Protein AF-A0A6M1YGS5-F1 (afdb_monomer_lite)

pLDDT: mean 77.18, std 22.84, range [28.14, 97.0]

Foldseek 3Di:
DLDDPDKAFDFDDDPNDTDWDQDPDPVRDTGGQMDGDRVPDDRQVRSQVSCCVRPVDGDDDDDDDDDDDQDPVRCDVDNPDDPPPPDDPDD

Radius of gyration: 14.11 Å; chains: 1; bounding box: 37×37×34 Å

Sequence (91 aa):
MKSTNLAVVAILVHQDKCLFLKRHNPPLNWCPPAGRLLEGEDPALGLLREIFEETGLKADVILPVSDCRANAASVPRSFDHYHKFKGRSIG

Structure (mmCIF, N/CA/C/O backbone):
data_AF-A0A6M1YGS5-F1
#
_entry.id   AF-A0A6M1YGS5-F1
#
loop_
_atom_site.group_PDB
_atom_site.id
_atom_site.type_symbol
_atom_site.label_atom_id
_atom_site.label_alt_id
_atom_site.label_comp_id
_atom_site.label_asym_id
_atom_site.label_entity_id
_atom_site.label_seq_id
_atom_site.pdbx_PDB_ins_code
_atom_site.Cartn_x
_atom_site.Cartn_y
_atom_site.Cartn_z
_atom_site.occupancy
_atom_site.B_iso_or_equiv
_atom_site.auth_seq_id
_atom_site.auth_comp_id
_atom_site.auth_asym_id
_atom_site.auth_atom_id
_atom_site.pdbx_PDB_model_num
ATOM 1 N N . MET A 1 1 ? 16.241 5.160 -7.622 1.00 55.66 1 MET A N 1
ATOM 2 C CA . MET A 1 1 ? 15.245 5.246 -8.718 1.00 55.66 1 MET A CA 1
ATOM 3 C C . MET A 1 1 ? 14.343 4.018 -8.584 1.00 55.66 1 MET A C 1
ATOM 5 O O . MET A 1 1 ? 14.902 2.945 -8.428 1.00 55.66 1 MET A O 1
ATOM 9 N N . LYS A 1 2 ? 13.003 4.138 -8.527 1.00 55.00 2 LYS A N 1
ATOM 10 C CA . LYS A 1 2 ? 12.086 2.974 -8.404 1.00 55.00 2 LYS A CA 1
ATOM 11 C C . LYS A 1 2 ? 12.159 2.152 -9.714 1.00 55.00 2 LYS A C 1
ATOM 13 O O . LYS A 1 2 ? 11.513 2.532 -10.687 1.00 55.00 2 LYS A O 1
ATOM 18 N N . SER A 1 3 ? 13.007 1.118 -9.781 1.00 53.00 3 SER A N 1
ATOM 19 C CA . SER A 1 3 ? 13.344 0.350 -11.004 1.00 53.00 3 SER A CA 1
ATOM 20 C C . SER A 1 3 ? 12.744 -1.063 -11.051 1.00 53.00 3 SER A C 1
ATOM 22 O O . SER A 1 3 ? 12.818 -1.727 -12.083 1.00 53.00 3 SER A O 1
ATOM 24 N N . THR A 1 4 ? 12.113 -1.526 -9.973 1.00 60.44 4 THR A N 1
ATOM 25 C CA . THR A 1 4 ? 11.631 -2.906 -9.855 1.00 60.44 4 THR A CA 1
ATOM 26 C C . THR A 1 4 ? 10.218 -3.077 -10.435 1.00 60.44 4 THR A C 1
ATOM 28 O O . THR A 1 4 ? 9.337 -2.246 -10.213 1.00 60.44 4 THR A O 1
ATOM 31 N N . ASN A 1 5 ? 9.954 -4.206 -11.106 1.00 79.75 5 ASN A N 1
ATOM 32 C CA . ASN A 1 5 ? 8.602 -4.650 -11.504 1.00 79.75 5 ASN A CA 1
ATOM 33 C C . ASN A 1 5 ? 7.781 -5.208 -10.317 1.00 79.75 5 ASN A C 1
ATOM 35 O O . ASN A 1 5 ? 6.843 -5.979 -10.513 1.00 79.75 5 ASN A O 1
ATOM 39 N N . LEU A 1 6 ? 8.148 -4.849 -9.083 1.00 86.06 6 LEU A N 1
ATOM 40 C CA . LEU A 1 6 ? 7.483 -5.272 -7.856 1.00 86.06 6 LEU A CA 1
ATOM 41 C C . LEU A 1 6 ? 6.781 -4.078 -7.220 1.00 86.06 6 LEU A C 1
ATOM 43 O O . LEU A 1 6 ? 7.334 -2.980 -7.116 1.00 86.06 6 LEU A O 1
ATOM 47 N N . ALA A 1 7 ? 5.552 -4.315 -6.788 1.00 90.00 7 ALA A N 1
ATOM 48 C CA . ALA A 1 7 ? 4.743 -3.354 -6.071 1.00 90.00 7 ALA A CA 1
ATOM 49 C C . ALA A 1 7 ? 4.115 -4.028 -4.859 1.00 90.00 7 ALA A C 1
ATOM 51 O O . ALA A 1 7 ? 3.892 -5.239 -4.846 1.00 90.00 7 ALA A O 1
ATOM 52 N N . VAL A 1 8 ? 3.825 -3.212 -3.862 1.00 92.25 8 VAL A N 1
ATOM 53 C CA . VAL A 1 8 ? 3.153 -3.607 -2.634 1.00 92.25 8 VAL A CA 1
ATOM 54 C C . VAL A 1 8 ? 1.821 -2.878 -2.546 1.00 92.25 8 VAL A C 1
ATOM 56 O O . VAL A 1 8 ? 1.692 -1.740 -2.997 1.00 92.25 8 VAL A O 1
ATOM 59 N N . VAL A 1 9 ? 0.819 -3.565 -2.005 1.00 93.69 9 VAL A N 1
ATOM 60 C CA . VAL A 1 9 ? -0.551 -3.070 -1.864 1.00 93.69 9 VAL A CA 1
ATOM 61 C C . VAL A 1 9 ? -0.997 -3.322 -0.432 1.00 93.69 9 VAL A C 1
ATOM 63 O O . VAL A 1 9 ? -0.870 -4.441 0.065 1.00 93.69 9 VAL A O 1
ATOM 66 N N . ALA A 1 10 ? -1.514 -2.292 0.230 1.00 94.56 10 ALA A N 1
ATOM 67 C CA . ALA A 1 10 ? -1.861 -2.336 1.641 1.00 94.56 10 ALA A CA 1
ATOM 68 C C . ALA A 1 10 ? -3.365 -2.528 1.854 1.00 94.56 10 ALA A C 1
ATOM 70 O O . ALA A 1 10 ? -4.173 -1.726 1.395 1.00 94.56 10 ALA A O 1
ATOM 71 N N . ILE A 1 11 ? -3.756 -3.535 2.633 1.00 95.19 11 ILE A N 1
ATOM 72 C CA . ILE A 1 11 ? -5.107 -3.606 3.200 1.00 95.19 11 ILE A CA 1
ATOM 73 C C . ILE A 1 11 ? -5.016 -3.141 4.652 1.00 95.19 11 ILE A C 1
ATOM 75 O O . ILE A 1 11 ? -4.673 -3.921 5.536 1.00 95.19 11 ILE A O 1
ATOM 79 N N . LEU A 1 12 ? -5.283 -1.856 4.894 1.00 94.56 12 LEU A N 1
ATOM 80 C CA . LEU A 1 12 ? -5.312 -1.309 6.252 1.00 94.56 12 LEU A CA 1
ATOM 81 C C . LEU A 1 12 ? -6.697 -1.506 6.836 1.00 94.56 12 LEU A C 1
ATOM 83 O O . LEU A 1 12 ? -7.665 -0.993 6.275 1.00 94.56 12 LEU A O 1
ATOM 87 N N . VAL A 1 13 ? -6.763 -2.190 7.975 1.00 95.06 13 VAL A N 1
ATOM 88 C CA . VAL A 1 13 ? -8.000 -2.430 8.716 1.00 95.06 13 VAL A CA 1
ATOM 89 C C . VAL A 1 13 ? -7.940 -1.702 10.053 1.00 95.06 13 VAL A C 1
ATOM 91 O O . VAL A 1 13 ? -6.979 -1.848 10.804 1.00 95.06 13 VAL A O 1
ATOM 94 N N . HIS A 1 14 ? -8.978 -0.932 10.366 1.00 94.19 14 HIS A N 1
ATOM 95 C CA . HIS A 1 14 ? -9.167 -0.313 11.674 1.00 94.19 14 HIS A CA 1
ATOM 96 C C . HIS A 1 14 ? -10.657 -0.294 12.018 1.00 94.19 14 HIS A C 1
ATOM 98 O O . HIS A 1 14 ? -11.449 0.230 11.239 1.00 94.19 14 HIS A O 1
ATOM 104 N N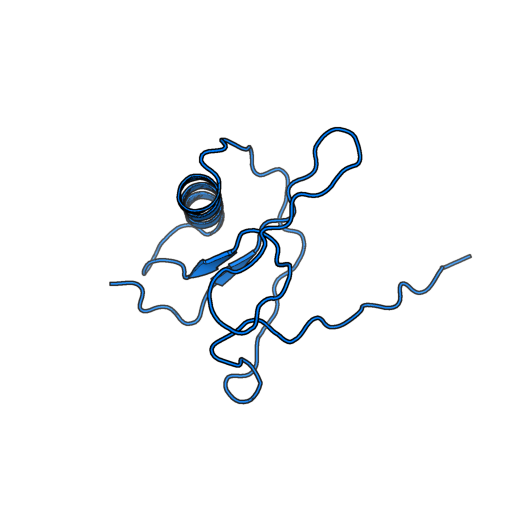 . GLN A 1 15 ? -11.037 -0.855 13.173 1.00 95.38 15 GLN A N 1
ATOM 105 C CA . GLN A 1 15 ? -12.436 -0.915 13.634 1.00 95.38 15 GLN A CA 1
ATOM 106 C C . GLN A 1 15 ? -13.401 -1.431 12.544 1.00 95.38 15 GLN A C 1
ATOM 108 O O . GLN A 1 15 ? -14.355 -0.747 12.174 1.00 95.38 15 GLN A O 1
ATOM 113 N N . ASP A 1 16 ? -13.094 -2.603 11.976 1.00 93.88 16 ASP A N 1
ATOM 114 C CA . ASP A 1 16 ? -13.875 -3.269 10.917 1.00 93.88 16 ASP A CA 1
ATOM 115 C C . ASP A 1 16 ? -14.048 -2.469 9.613 1.00 93.88 16 ASP A C 1
ATOM 117 O O . ASP A 1 16 ? -14.906 -2.773 8.781 1.00 93.88 16 ASP A O 1
ATOM 121 N N . LYS A 1 17 ? -13.218 -1.445 9.398 1.00 93.56 17 LYS A N 1
ATOM 122 C CA . LYS A 1 17 ? -13.206 -0.632 8.178 1.00 93.56 17 LYS A CA 1
ATOM 123 C C . LYS A 1 17 ? -11.871 -0.752 7.467 1.00 93.56 17 LYS A C 1
ATOM 125 O O . LYS A 1 17 ? -10.829 -0.822 8.116 1.00 93.56 17 LYS A O 1
ATOM 130 N N . CYS A 1 18 ? -11.913 -0.699 6.136 1.00 94.44 18 CYS A N 1
ATOM 131 C CA . CYS A 1 18 ? -10.721 -0.671 5.296 1.00 94.44 18 CYS A CA 1
ATOM 132 C C . CYS A 1 18 ? -10.481 0.720 4.710 1.00 94.44 18 CYS A C 1
ATOM 134 O O . CYS A 1 18 ? -11.423 1.376 4.256 1.00 94.44 18 CYS A O 1
ATOM 136 N N . LEU A 1 19 ? -9.220 1.149 4.667 1.00 94.00 19 LEU A N 1
ATOM 137 C CA . LEU A 1 19 ? -8.843 2.416 4.044 1.00 94.00 19 LEU A CA 1
ATOM 138 C C . LEU A 1 19 ? -8.683 2.265 2.527 1.00 94.00 19 LEU A C 1
ATOM 140 O O . LEU A 1 19 ? -7.938 1.412 2.051 1.00 9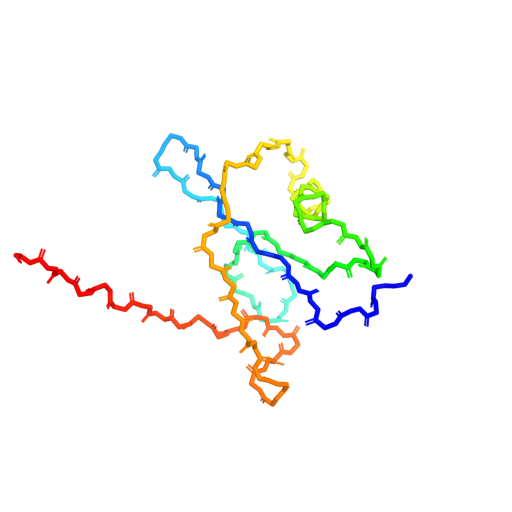4.00 19 LEU A O 1
ATOM 144 N N . PHE A 1 20 ? -9.343 3.148 1.781 1.00 94.88 20 PHE A N 1
ATOM 145 C CA . PHE A 1 20 ? -9.135 3.345 0.349 1.00 94.88 20 PHE A CA 1
ATOM 146 C C . PHE A 1 20 ? -8.848 4.824 0.089 1.00 94.88 20 PHE A C 1
ATOM 148 O O . PHE A 1 20 ? -9.433 5.706 0.715 1.00 94.88 20 PHE A O 1
ATOM 155 N N . LEU A 1 21 ? -7.970 5.085 -0.868 1.00 90.62 21 LEU A N 1
ATOM 156 C CA . LEU A 1 21 ? -7.594 6.402 -1.349 1.00 90.62 21 LEU A CA 1
ATOM 157 C C . LEU A 1 21 ? -8.316 6.690 -2.659 1.00 90.62 21 LEU A C 1
ATOM 159 O O . LEU A 1 21 ? -8.402 5.835 -3.544 1.00 90.62 21 LEU A O 1
ATOM 163 N N . LYS A 1 22 ? -8.821 7.914 -2.799 1.00 89.19 22 LYS A N 1
ATOM 164 C CA . LYS A 1 22 ? -9.394 8.387 -4.056 1.00 89.19 22 LYS A CA 1
ATOM 165 C C . LYS A 1 22 ? -8.285 8.990 -4.903 1.00 89.19 22 LYS A C 1
ATOM 167 O O . LYS A 1 22 ? -7.678 9.986 -4.517 1.00 89.19 22 LYS A O 1
ATOM 172 N N . ARG A 1 23 ? -8.032 8.411 -6.073 1.00 80.75 23 ARG A N 1
ATOM 173 C CA . ARG A 1 23 ? -7.013 8.931 -6.987 1.00 80.75 23 ARG A CA 1
ATOM 174 C C . ARG A 1 23 ? -7.437 10.292 -7.536 1.00 80.75 23 ARG A C 1
ATOM 176 O O . ARG A 1 23 ? -8.562 10.456 -8.002 1.00 80.75 23 ARG A O 1
ATOM 183 N N . HIS A 1 24 ? -6.514 11.250 -7.513 1.00 82.38 24 HIS A N 1
ATOM 184 C CA . HIS A 1 24 ? -6.702 12.571 -8.125 1.00 82.38 24 HIS A CA 1
ATOM 185 C C . HIS A 1 24 ? -6.378 12.587 -9.624 1.00 82.38 24 HIS A C 1
ATOM 187 O O . HIS A 1 24 ? -6.878 13.441 -10.350 1.00 82.38 24 HIS A O 1
ATOM 193 N N . ASN A 1 25 ? -5.575 11.629 -10.095 1.00 73.19 25 ASN A N 1
ATOM 194 C CA . ASN A 1 25 ? -5.209 11.498 -11.501 1.00 73.19 25 ASN A CA 1
ATOM 195 C C . ASN A 1 25 ? -5.963 10.330 -12.140 1.00 73.19 25 ASN A C 1
ATOM 197 O O . ASN A 1 25 ? -6.071 9.279 -11.496 1.00 73.19 25 ASN A O 1
ATOM 201 N N . PRO A 1 26 ? -6.431 10.474 -13.396 1.00 69.75 26 PRO A N 1
ATOM 202 C CA . PRO A 1 26 ? -7.072 9.395 -14.120 1.00 69.75 26 PRO A CA 1
ATOM 203 C C . PRO A 1 26 ? -6.243 8.110 -14.070 1.00 69.75 26 PRO A C 1
ATOM 205 O O . PRO A 1 26 ? -5.016 8.147 -14.218 1.00 69.75 26 PRO A O 1
ATOM 208 N N . PRO A 1 27 ? -6.902 6.972 -13.852 1.00 70.94 27 PRO A N 1
ATOM 209 C CA . PRO A 1 27 ? -8.333 6.799 -13.610 1.00 70.94 27 PRO A CA 1
ATOM 210 C C . PRO A 1 27 ? -8.700 7.191 -12.171 1.00 70.94 27 PRO A C 1
ATOM 212 O O . PRO A 1 27 ? -7.993 6.863 -11.215 1.00 70.94 27 PRO A O 1
ATOM 215 N N . LEU A 1 28 ? -9.820 7.902 -12.025 1.00 76.56 28 LEU A N 1
ATOM 216 C CA . LEU A 1 28 ? -10.313 8.458 -10.757 1.00 76.56 28 LEU A CA 1
ATOM 217 C C . LEU A 1 28 ? -11.021 7.390 -9.905 1.00 76.56 28 LEU A C 1
ATOM 219 O O . LEU A 1 28 ? -12.179 7.544 -9.516 1.00 76.56 28 LEU A O 1
ATOM 223 N N . ASN A 1 29 ? -10.319 6.290 -9.648 1.00 84.69 29 ASN A N 1
ATOM 224 C CA . ASN A 1 29 ? -10.820 5.136 -8.914 1.00 84.69 29 ASN A CA 1
ATOM 225 C C . ASN A 1 29 ? -10.432 5.203 -7.430 1.00 84.69 29 ASN A C 1
ATOM 227 O O . ASN A 1 29 ? -9.503 5.915 -7.036 1.00 84.69 29 ASN A O 1
ATOM 231 N N . TRP A 1 30 ? -11.163 4.451 -6.606 1.00 89.38 30 TRP A N 1
ATOM 232 C CA . TRP A 1 30 ? -10.772 4.170 -5.228 1.00 89.38 30 TRP A CA 1
ATOM 233 C C . TRP A 1 30 ? -9.821 2.980 -5.212 1.00 89.38 30 TRP A C 1
ATOM 235 O O . TRP A 1 30 ? -10.161 1.922 -5.740 1.00 89.38 30 TRP A O 1
ATOM 245 N N . CYS A 1 31 ? -8.656 3.149 -4.595 1.00 89.94 31 CYS A N 1
ATOM 246 C CA . CYS A 1 31 ? -7.637 2.110 -4.495 1.00 89.94 31 CYS A CA 1
ATOM 247 C C . CYS A 1 31 ? -7.076 2.031 -3.072 1.00 89.94 31 CYS A C 1
ATOM 249 O O . CYS A 1 31 ? -7.006 3.059 -2.406 1.00 89.94 31 CYS A O 1
ATOM 251 N N . PRO A 1 32 ? -6.662 0.854 -2.580 1.00 93.62 32 PRO A N 1
ATOM 252 C CA . PRO A 1 32 ? -5.839 0.782 -1.381 1.00 93.62 32 PRO A CA 1
ATOM 253 C C . PRO A 1 32 ? -4.530 1.563 -1.579 1.00 93.62 32 PRO A C 1
ATOM 255 O O . PRO A 1 32 ? -4.096 1.716 -2.728 1.00 93.62 32 PRO A O 1
ATOM 258 N N . PRO A 1 33 ? -3.876 1.999 -0.488 1.00 93.75 33 PRO A N 1
ATOM 259 C CA . PRO A 1 33 ? -2.525 2.535 -0.563 1.00 93.75 33 PRO A CA 1
ATOM 260 C C . PRO A 1 33 ? -1.574 1.521 -1.195 1.00 93.75 33 PRO A C 1
ATOM 262 O O . PRO A 1 33 ? -1.613 0.331 -0.859 1.00 93.75 33 PRO A O 1
ATOM 265 N N . ALA A 1 34 ? -0.756 1.964 -2.141 1.00 92.44 34 ALA A N 1
ATOM 266 C CA . ALA A 1 34 ? 0.077 1.064 -2.924 1.00 92.44 34 ALA A CA 1
ATOM 267 C C . ALA A 1 34 ? 1.211 1.796 -3.629 1.00 92.44 34 ALA A C 1
ATOM 269 O O . ALA A 1 34 ? 1.055 2.916 -4.101 1.00 92.44 34 ALA A O 1
ATOM 270 N N . GLY A 1 35 ? 2.321 1.097 -3.845 1.00 90.56 35 GLY A N 1
ATOM 271 C CA . GLY A 1 35 ? 3.415 1.663 -4.616 1.00 90.56 35 GLY A CA 1
ATOM 272 C C . GLY A 1 35 ? 4.498 0.667 -4.979 1.00 90.56 35 GLY A C 1
ATOM 273 O O . GLY A 1 35 ? 4.456 -0.510 -4.621 1.00 90.56 35 GLY A O 1
ATOM 274 N N . ARG A 1 36 ? 5.455 1.139 -5.780 1.00 91.62 36 ARG A N 1
ATOM 275 C CA . ARG A 1 36 ? 6.573 0.318 -6.254 1.00 91.62 36 ARG A CA 1
ATOM 276 C C . ARG A 1 36 ? 7.665 0.250 -5.202 1.00 91.62 36 ARG A C 1
ATOM 278 O O . ARG A 1 36 ? 8.008 1.271 -4.605 1.00 91.62 36 ARG A O 1
ATOM 285 N N . LEU A 1 37 ? 8.262 -0.928 -5.080 1.00 89.81 37 LEU A N 1
ATOM 286 C CA . LEU A 1 37 ? 9.452 -1.107 -4.263 1.00 89.81 37 LEU A CA 1
ATOM 287 C C . LEU A 1 37 ? 10.670 -0.462 -4.923 1.00 89.81 37 LEU A C 1
ATOM 289 O O . LEU A 1 37 ? 10.795 -0.400 -6.153 1.00 89.81 37 LEU A O 1
ATOM 293 N N . LEU A 1 38 ? 11.585 0.005 -4.082 1.00 90.94 38 LEU A N 1
ATOM 294 C CA . LEU A 1 38 ? 12.946 0.318 -4.484 1.00 90.94 38 LEU A CA 1
ATOM 295 C C . LEU A 1 38 ? 13.732 -0.982 -4.714 1.00 90.94 38 LEU A C 1
ATOM 297 O O . LEU A 1 38 ? 13.316 -2.081 -4.340 1.00 90.94 38 LEU A O 1
ATOM 301 N N . GLU A 1 39 ? 14.865 -0.868 -5.391 1.00 88.06 39 GLU A N 1
ATOM 302 C CA . GLU A 1 39 ? 15.726 -2.015 -5.666 1.00 88.06 39 GLU A CA 1
ATOM 303 C C . GLU A 1 39 ? 16.308 -2.571 -4.359 1.00 88.06 39 GLU A C 1
ATOM 305 O O . GLU A 1 39 ? 16.895 -1.826 -3.575 1.00 88.06 39 GLU A O 1
ATOM 310 N N . GLY A 1 40 ? 16.100 -3.868 -4.107 1.00 90.12 40 GLY A N 1
ATOM 311 C CA . GLY A 1 40 ? 16.534 -4.536 -2.874 1.00 90.12 40 GLY A CA 1
ATOM 312 C C . GLY A 1 40 ? 15.769 -4.133 -1.605 1.00 90.12 40 GLY A C 1
ATOM 313 O O . GLY A 1 40 ? 16.165 -4.541 -0.517 1.00 90.12 40 GLY A O 1
ATOM 314 N N . GLU A 1 41 ? 14.699 -3.341 -1.720 1.00 93.75 41 GLU A N 1
ATOM 315 C CA . GLU A 1 41 ? 13.891 -2.923 -0.571 1.00 93.75 41 GLU A CA 1
ATOM 316 C C . GLU A 1 41 ? 13.088 -4.098 -0.009 1.00 93.75 41 GLU A C 1
ATOM 318 O O . GLU A 1 41 ? 12.449 -4.848 -0.753 1.00 93.75 41 GLU A O 1
ATOM 323 N N . ASP A 1 42 ? 13.104 -4.236 1.318 1.00 93.25 42 ASP A N 1
ATOM 324 C CA . ASP A 1 42 ? 12.245 -5.191 2.007 1.00 93.25 42 ASP A CA 1
ATOM 325 C C . ASP A 1 42 ? 10.763 -4.847 1.745 1.00 93.25 42 ASP A C 1
ATOM 327 O O . ASP A 1 42 ? 10.362 -3.693 1.938 1.00 93.25 42 ASP A O 1
ATOM 331 N N . PRO A 1 43 ? 9.924 -5.812 1.322 1.00 92.94 43 PRO A N 1
ATOM 332 C CA . PRO A 1 43 ? 8.533 -5.535 0.985 1.00 92.94 43 PRO A CA 1
ATOM 333 C C . PRO A 1 43 ? 7.714 -4.931 2.129 1.00 92.94 43 PRO A C 1
ATOM 335 O O . PRO A 1 43 ? 6.853 -4.092 1.868 1.00 92.94 43 PRO A O 1
ATOM 338 N N . ALA A 1 44 ? 7.962 -5.328 3.382 1.00 94.38 44 ALA A N 1
ATOM 339 C CA . ALA A 1 44 ? 7.230 -4.791 4.524 1.00 94.38 44 ALA A CA 1
ATOM 340 C C . ALA A 1 44 ? 7.647 -3.342 4.801 1.00 94.38 44 ALA A C 1
ATOM 342 O O . ALA A 1 44 ? 6.786 -2.484 4.992 1.00 94.38 44 ALA A O 1
ATOM 343 N N . LEU A 1 45 ? 8.947 -3.040 4.740 1.00 95.75 45 LEU A N 1
ATOM 344 C CA . LEU A 1 45 ? 9.438 -1.665 4.878 1.00 95.75 45 LEU A CA 1
ATOM 345 C C . LEU A 1 45 ? 8.939 -0.758 3.748 1.00 95.75 45 LEU A C 1
ATOM 347 O O . LEU A 1 45 ? 8.475 0.351 4.015 1.00 95.75 45 LEU A O 1
ATOM 351 N N . GLY A 1 46 ? 8.965 -1.240 2.504 1.00 94.94 46 GLY A N 1
ATOM 352 C CA . GLY A 1 46 ? 8.426 -0.502 1.365 1.00 94.94 46 GLY A CA 1
ATOM 353 C C . GLY A 1 46 ? 6.920 -0.265 1.482 1.00 94.94 46 GLY A C 1
ATOM 354 O O . GLY A 1 46 ? 6.452 0.835 1.197 1.00 94.94 46 GLY A O 1
ATOM 355 N N . LEU A 1 47 ? 6.156 -1.248 1.974 1.00 95.31 47 LEU A N 1
ATOM 356 C CA . LEU A 1 47 ? 4.721 -1.100 2.234 1.00 95.31 47 LEU A CA 1
ATOM 357 C C . LEU A 1 47 ? 4.455 0.003 3.267 1.00 95.31 47 LEU A C 1
ATOM 359 O O . LEU A 1 47 ? 3.630 0.880 3.025 1.00 95.31 47 LEU A O 1
ATOM 363 N N . LEU A 1 48 ? 5.175 -0.009 4.392 1.00 96.69 48 LEU A N 1
ATOM 364 C CA . LEU A 1 48 ? 5.047 1.013 5.435 1.00 96.69 48 LEU A CA 1
ATOM 365 C C . LEU A 1 48 ? 5.435 2.408 4.929 1.00 96.69 48 LEU A C 1
ATOM 367 O O . LEU A 1 48 ? 4.764 3.387 5.260 1.00 96.69 48 LEU A O 1
ATOM 371 N N . ARG A 1 49 ? 6.479 2.498 4.095 1.00 97.00 49 ARG A N 1
ATOM 372 C CA . ARG A 1 49 ? 6.896 3.744 3.444 1.00 97.00 49 ARG A CA 1
ATOM 373 C C . ARG A 1 49 ? 5.791 4.307 2.547 1.00 97.00 49 ARG A C 1
ATOM 375 O O . ARG A 1 49 ? 5.441 5.471 2.705 1.00 97.00 49 ARG A O 1
ATOM 382 N N . GLU A 1 50 ? 5.222 3.504 1.645 1.00 95.50 50 GLU A N 1
ATOM 383 C CA . GLU A 1 50 ? 4.146 3.954 0.741 1.00 95.50 50 GLU A CA 1
ATOM 384 C C . GLU A 1 50 ? 2.887 4.371 1.519 1.00 95.50 50 GLU A C 1
ATOM 386 O O . GLU A 1 50 ? 2.30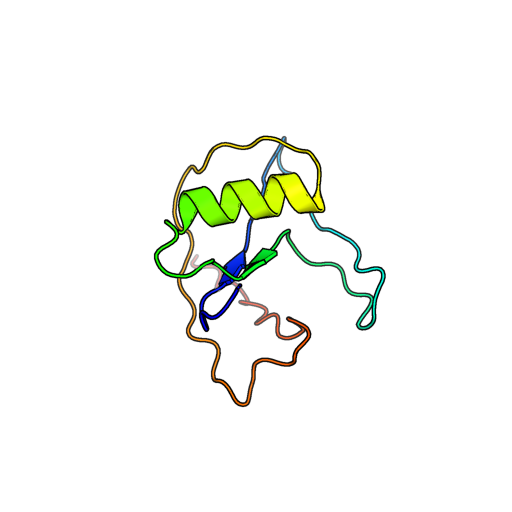1 5.410 1.224 1.00 95.50 50 GLU A O 1
ATOM 391 N N . ILE A 1 51 ? 2.503 3.630 2.570 1.00 95.81 51 ILE A N 1
ATOM 392 C CA . ILE A 1 51 ? 1.388 4.022 3.452 1.00 95.81 51 ILE A CA 1
ATOM 393 C C . ILE A 1 51 ? 1.634 5.417 4.029 1.00 95.81 51 ILE A C 1
ATOM 395 O O . ILE A 1 51 ? 0.741 6.267 3.993 1.00 95.81 51 ILE A O 1
ATOM 399 N N . PHE A 1 52 ? 2.833 5.664 4.557 1.00 96.88 52 PHE A N 1
ATOM 400 C CA . PHE A 1 52 ? 3.162 6.953 5.147 1.00 96.88 52 PHE A CA 1
ATOM 401 C C . PHE A 1 52 ? 3.206 8.075 4.098 1.00 96.88 52 PHE A C 1
ATOM 403 O O . PHE A 1 52 ? 2.646 9.141 4.341 1.00 96.88 52 PHE A O 1
ATOM 410 N N . GLU A 1 53 ? 3.804 7.836 2.926 1.00 94.88 53 GLU A N 1
ATOM 411 C CA . GLU A 1 53 ? 3.870 8.806 1.822 1.00 94.88 53 GLU A CA 1
ATOM 412 C C . GLU A 1 53 ? 2.473 9.210 1.313 1.00 94.88 53 GLU A C 1
ATOM 414 O O . GLU A 1 53 ? 2.224 10.393 1.086 1.00 94.88 53 GLU A O 1
ATOM 419 N N . GLU A 1 54 ? 1.553 8.253 1.151 1.00 93.56 54 GLU A N 1
ATOM 420 C CA . GLU A 1 54 ? 0.231 8.516 0.566 1.00 93.56 54 GLU A CA 1
ATOM 421 C C . GLU A 1 54 ? -0.820 8.979 1.585 1.00 93.56 54 GLU A C 1
ATOM 423 O O . GLU A 1 54 ? -1.784 9.652 1.213 1.00 93.56 54 GLU A O 1
ATOM 428 N N . THR A 1 55 ? -0.674 8.607 2.862 1.00 94.06 55 THR A N 1
ATOM 429 C CA . THR A 1 55 ? -1.728 8.807 3.878 1.00 94.06 55 THR A CA 1
ATOM 430 C C . THR A 1 55 ? -1.275 9.571 5.120 1.00 94.06 55 THR A C 1
ATOM 432 O O . THR A 1 55 ? -2.116 10.062 5.871 1.00 94.06 55 THR A O 1
ATOM 435 N N . GLY A 1 56 ? 0.035 9.658 5.373 1.00 96.56 56 GLY A N 1
ATOM 436 C CA . GLY A 1 56 ? 0.602 10.191 6.615 1.00 96.56 56 GLY A CA 1
ATOM 437 C C . GLY A 1 56 ? 0.410 9.293 7.845 1.00 96.56 56 GLY A C 1
ATOM 438 O O . GLY A 1 56 ? 0.811 9.670 8.947 1.00 96.56 56 GLY A O 1
ATOM 439 N N . LEU A 1 57 ? -0.200 8.113 7.691 1.00 96.19 57 LEU A N 1
ATOM 440 C CA . LEU A 1 57 ? -0.469 7.189 8.790 1.00 96.19 57 LEU A CA 1
ATOM 441 C C . LEU A 1 57 ? 0.735 6.289 9.075 1.00 96.19 57 LEU A C 1
ATOM 443 O O . LEU A 1 57 ? 1.511 5.944 8.186 1.00 96.19 57 LEU A O 1
ATOM 447 N N . LYS A 1 58 ? 0.851 5.864 10.334 1.00 96.12 58 LYS A N 1
ATOM 448 C CA . LYS A 1 58 ? 1.741 4.777 10.753 1.00 96.12 58 LYS A CA 1
ATOM 449 C C . LYS A 1 58 ? 0.911 3.515 10.954 1.00 96.12 58 LYS A C 1
ATOM 451 O O . LYS A 1 58 ? -0.217 3.598 11.436 1.00 96.12 58 LYS A O 1
ATOM 456 N N . ALA A 1 59 ? 1.470 2.373 10.583 1.00 95.62 59 ALA A N 1
ATOM 457 C CA . ALA A 1 59 ? 0.821 1.074 10.680 1.00 95.62 59 ALA A CA 1
ATOM 458 C C . ALA A 1 59 ? 1.851 0.000 11.041 1.00 95.62 59 ALA A C 1
ATOM 460 O O . ALA A 1 59 ? 3.051 0.218 10.885 1.00 95.62 59 ALA A O 1
ATOM 461 N N . ASP A 1 60 ? 1.356 -1.159 11.465 1.00 96.25 60 ASP A N 1
ATOM 462 C CA . ASP A 1 60 ? 2.154 -2.356 11.705 1.00 96.25 60 ASP A CA 1
ATOM 463 C C . ASP A 1 60 ? 1.778 -3.434 10.684 1.00 96.25 60 ASP A C 1
ATOM 465 O O . ASP A 1 60 ? 0.601 -3.624 10.356 1.00 96.25 60 ASP A O 1
ATOM 469 N N . VAL A 1 61 ? 2.777 -4.150 10.165 1.00 95.44 61 VAL A N 1
ATOM 470 C CA . VAL A 1 61 ? 2.546 -5.262 9.236 1.00 95.44 61 VAL A CA 1
ATOM 471 C C . VAL A 1 61 ? 2.229 -6.515 10.039 1.00 95.44 61 VAL A C 1
ATOM 473 O O . VAL A 1 61 ? 3.067 -7.003 10.790 1.00 95.44 61 VAL A O 1
ATOM 476 N N . ILE A 1 62 ? 1.020 -7.047 9.859 1.00 94.94 62 ILE A N 1
ATOM 477 C CA . ILE A 1 62 ? 0.578 -8.249 10.576 1.00 94.94 62 ILE A CA 1
ATOM 478 C C . ILE A 1 62 ? 0.966 -9.517 9.812 1.00 94.94 62 ILE A C 1
ATOM 480 O O . ILE A 1 62 ? 1.541 -10.435 10.390 1.00 94.94 62 ILE A O 1
ATOM 484 N N . LEU A 1 63 ? 0.638 -9.589 8.518 1.00 92.38 63 LEU A N 1
ATOM 485 C CA . LEU A 1 63 ? 0.896 -10.770 7.694 1.00 92.38 63 LEU A CA 1
ATOM 486 C C . LEU A 1 63 ? 0.866 -10.451 6.191 1.00 92.38 63 LEU A C 1
ATOM 488 O O . LEU A 1 63 ? 0.136 -9.548 5.771 1.00 92.38 63 LEU A O 1
ATOM 492 N N . PRO A 1 64 ? 1.605 -11.209 5.362 1.00 91.88 64 PRO A N 1
ATOM 493 C CA . PRO A 1 64 ? 1.426 -11.192 3.916 1.00 91.88 64 PRO A CA 1
ATOM 494 C C . PRO A 1 64 ? 0.114 -11.893 3.536 1.00 91.88 64 PRO A C 1
ATOM 496 O O . PRO A 1 64 ? -0.140 -13.020 3.955 1.00 91.88 64 PRO A O 1
ATOM 499 N N . VAL A 1 65 ? -0.726 -11.228 2.738 1.00 90.00 65 VAL A N 1
ATOM 500 C CA . VAL A 1 65 ? -2.036 -11.772 2.326 1.00 90.00 65 VAL A CA 1
ATOM 501 C C . VAL A 1 65 ? -1.922 -12.632 1.065 1.00 90.00 65 VAL A C 1
ATOM 503 O O . VAL A 1 65 ? -2.500 -13.711 0.998 1.00 90.00 65 VAL A O 1
ATOM 506 N N . SER A 1 66 ? -1.211 -12.141 0.049 1.00 88.12 66 SER A N 1
ATOM 507 C CA . SER A 1 66 ? -1.023 -12.822 -1.235 1.00 88.12 66 SER A CA 1
ATOM 508 C C . SER A 1 66 ? 0.127 -12.176 -1.997 1.00 88.12 66 SER A C 1
ATOM 510 O O . SER A 1 66 ? 0.342 -10.968 -1.889 1.00 88.12 66 SER A O 1
ATOM 512 N N . ASP A 1 67 ? 0.802 -12.951 -2.835 1.00 87.44 67 ASP A N 1
ATOM 513 C CA . ASP A 1 67 ? 1.535 -12.432 -3.983 1.00 87.44 67 ASP A CA 1
ATOM 514 C C . ASP A 1 67 ? 0.659 -12.522 -5.240 1.00 87.44 67 ASP A C 1
ATOM 516 O O . ASP A 1 67 ? -0.271 -13.327 -5.322 1.00 87.44 67 ASP A O 1
ATOM 520 N N . CYS A 1 68 ? 0.903 -11.649 -6.215 1.00 78.31 68 CYS A N 1
ATOM 521 C CA . CYS A 1 68 ? 0.265 -11.752 -7.520 1.00 78.31 68 CYS A CA 1
ATOM 522 C C . CYS A 1 68 ? 1.260 -11.381 -8.616 1.00 78.31 68 CYS A C 1
ATOM 524 O O . CYS A 1 68 ? 1.920 -10.342 -8.577 1.00 78.31 68 CYS A O 1
ATOM 526 N N . ARG A 1 69 ? 1.370 -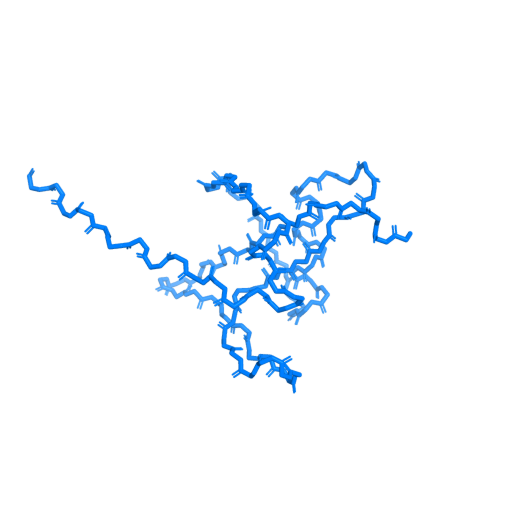12.243 -9.629 1.00 76.94 69 ARG A N 1
ATOM 527 C CA . ARG A 1 69 ? 2.127 -11.932 -10.841 1.00 76.94 69 ARG A CA 1
ATOM 528 C C . ARG A 1 69 ? 1.226 -11.170 -11.790 1.00 76.94 69 ARG A C 1
ATOM 530 O O . ARG A 1 69 ? 0.402 -11.754 -12.490 1.00 76.94 69 ARG A O 1
ATOM 537 N N . ALA A 1 70 ? 1.392 -9.859 -11.807 1.00 63.50 70 ALA A N 1
ATOM 538 C CA . ALA A 1 70 ? 0.733 -9.023 -12.786 1.00 63.50 70 ALA A CA 1
ATOM 539 C C . ALA A 1 70 ? 1.450 -9.215 -14.139 1.00 63.50 70 AL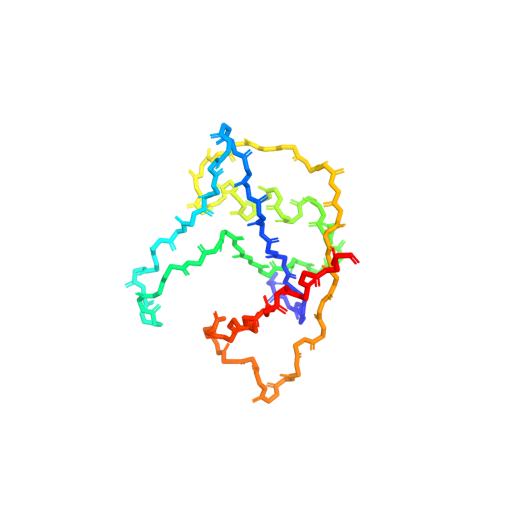A A C 1
ATOM 541 O O . ALA A 1 70 ? 2.650 -8.970 -14.260 1.00 63.50 70 ALA A O 1
ATOM 542 N N . ASN A 1 71 ? 0.747 -9.743 -15.144 1.00 55.56 71 ASN A N 1
ATOM 543 C CA . ASN A 1 71 ? 1.330 -9.981 -16.463 1.00 55.56 71 ASN A CA 1
ATOM 544 C C . ASN A 1 71 ? 1.638 -8.622 -17.114 1.00 55.56 71 ASN A C 1
ATOM 546 O O . ASN A 1 71 ? 0.775 -7.751 -17.106 1.00 55.56 71 ASN A O 1
ATOM 550 N N . ALA A 1 72 ? 2.831 -8.403 -17.680 1.00 49.84 72 ALA A N 1
ATOM 551 C CA . ALA A 1 72 ? 3.253 -7.069 -18.147 1.00 49.84 72 ALA A CA 1
ATOM 552 C C . ALA A 1 72 ? 2.304 -6.446 -19.197 1.00 49.84 72 ALA A C 1
ATOM 554 O O . ALA A 1 72 ? 2.177 -5.227 -19.271 1.00 49.84 72 ALA A O 1
ATOM 555 N N . ALA A 1 73 ? 1.591 -7.277 -19.965 1.00 48.25 73 ALA A N 1
ATOM 556 C CA . ALA A 1 73 ? 0.562 -6.847 -20.915 1.00 48.25 73 ALA A CA 1
ATOM 557 C C . ALA A 1 73 ? -0.795 -6.487 -20.265 1.00 48.25 73 ALA A C 1
ATOM 559 O O . ALA A 1 73 ? -1.630 -5.855 -20.903 1.00 48.25 73 ALA A O 1
ATOM 560 N N . SER A 1 74 ? -1.026 -6.885 -19.011 1.00 45.47 74 SER A N 1
ATOM 561 C CA . SER A 1 74 ? -2.275 -6.696 -18.262 1.00 45.47 74 SER A CA 1
ATOM 562 C C . SER A 1 74 ? -2.127 -5.775 -17.048 1.00 45.47 74 SER A C 1
ATOM 564 O O . SER A 1 74 ? -3.058 -5.692 -16.249 1.00 45.47 74 SER A O 1
ATOM 566 N N . VAL A 1 75 ? -0.980 -5.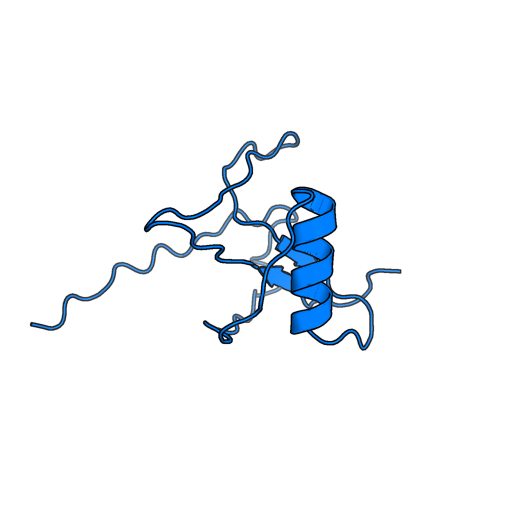107 -16.873 1.00 48.56 75 VAL A N 1
ATOM 567 C CA . VAL A 1 75 ? -0.813 -4.047 -15.866 1.00 48.56 75 VAL A CA 1
ATOM 568 C C . VAL A 1 75 ? -0.940 -2.704 -16.578 1.00 48.56 75 VAL A C 1
ATOM 570 O O . VAL A 1 75 ? 0.052 -2.194 -17.106 1.00 48.56 75 VAL A O 1
ATOM 573 N N . PRO A 1 76 ? -2.140 -2.103 -16.651 1.00 42.91 76 PRO A N 1
ATOM 574 C CA . PRO A 1 76 ? -2.218 -0.715 -17.056 1.00 42.91 76 PRO A CA 1
ATOM 575 C C . PRO A 1 76 ? -1.342 0.123 -16.109 1.00 42.91 76 PRO A C 1
ATOM 577 O O . PRO A 1 76 ? -1.148 -0.212 -14.939 1.00 42.91 76 PRO A O 1
ATOM 580 N N . ARG A 1 77 ? -0.787 1.243 -16.598 1.00 45.31 77 ARG A N 1
ATOM 581 C CA . ARG A 1 77 ? -0.040 2.197 -15.744 1.00 45.31 77 ARG A CA 1
ATOM 582 C C . ARG A 1 77 ? -0.889 2.746 -14.583 1.00 45.31 77 ARG A C 1
ATOM 584 O O . ARG A 1 77 ? -0.358 3.384 -13.677 1.00 45.31 77 ARG A O 1
ATOM 591 N N . SER A 1 78 ? -2.183 2.462 -14.613 1.00 44.34 78 SER A N 1
ATOM 592 C CA . SER A 1 78 ? -3.133 2.462 -13.518 1.00 44.34 78 SER A CA 1
ATOM 593 C C . SER A 1 78 ? -3.459 1.027 -13.089 1.00 44.34 78 SER A C 1
ATOM 595 O O . SER A 1 78 ? -3.829 0.197 -13.913 1.00 44.34 78 SER A O 1
ATOM 597 N N . PHE A 1 79 ? -3.357 0.724 -11.795 1.00 48.56 79 PHE A N 1
ATOM 598 C CA . PHE A 1 79 ? -3.851 -0.528 -11.205 1.00 48.56 79 PHE A CA 1
ATOM 599 C C . PHE A 1 79 ? -5.398 -0.596 -11.290 1.00 48.56 79 PHE A C 1
ATOM 601 O O . PHE A 1 79 ? -6.090 -0.484 -10.286 1.00 48.56 79 PHE A O 1
ATOM 608 N N . ASP A 1 80 ? -5.956 -0.737 -12.496 1.00 39.88 80 ASP A N 1
ATOM 609 C CA . ASP A 1 80 ? -7.409 -0.790 -12.748 1.00 39.88 80 ASP A CA 1
ATOM 610 C C . ASP A 1 80 ? -7.996 -2.198 -12.718 1.00 39.88 80 ASP A C 1
ATOM 612 O O . ASP A 1 80 ? -9.213 -2.369 -12.764 1.00 39.88 80 ASP A O 1
ATOM 616 N N . HIS A 1 81 ? -7.159 -3.230 -12.654 1.00 39.12 81 HIS A N 1
ATOM 617 C CA . HIS A 1 81 ? -7.636 -4.606 -12.686 1.00 39.12 81 HIS A CA 1
ATOM 618 C C . HIS A 1 81 ? -7.806 -5.165 -11.275 1.00 39.12 81 HIS A C 1
ATOM 620 O O . HIS A 1 81 ? -6.967 -5.894 -10.753 1.00 39.12 81 HIS A O 1
ATOM 626 N N . TYR A 1 82 ? -8.954 -4.853 -10.673 1.00 37.50 82 TYR A N 1
ATOM 627 C CA . TYR A 1 82 ? -9.500 -5.667 -9.595 1.00 37.50 82 TYR A CA 1
ATOM 628 C C . TYR A 1 82 ? -10.044 -6.971 -10.179 1.00 37.50 82 TYR A C 1
ATOM 630 O O . TYR A 1 82 ? -11.115 -6.995 -10.788 1.00 37.50 82 TYR A O 1
ATOM 638 N N . HIS A 1 83 ? -9.362 -8.090 -9.929 1.00 37.44 83 HIS A N 1
ATOM 639 C CA . HIS A 1 83 ? -10.053 -9.372 -9.936 1.00 37.44 83 HIS A CA 1
ATOM 640 C C . HIS A 1 83 ? -10.979 -9.395 -8.722 1.00 37.44 83 HIS A C 1
ATOM 642 O O . HIS A 1 83 ? -10.551 -9.578 -7.585 1.00 37.44 83 HIS A O 1
ATOM 648 N N . LYS A 1 84 ? -12.273 -9.182 -8.968 1.00 28.14 84 LYS A N 1
ATOM 649 C CA . LYS A 1 84 ? -13.333 -9.468 -8.005 1.00 28.14 84 LYS A CA 1
ATOM 650 C C . LYS A 1 84 ? -13.274 -10.972 -7.717 1.00 28.14 84 LYS A C 1
ATOM 652 O O . LYS A 1 84 ? -13.870 -11.758 -8.449 1.00 28.14 84 LYS A O 1
ATOM 657 N N . PHE A 1 85 ? -12.529 -11.390 -6.693 1.00 29.34 85 PHE A N 1
ATOM 658 C CA . PHE A 1 85 ? -12.657 -12.740 -6.157 1.00 29.34 85 PHE A CA 1
ATOM 659 C C . PHE A 1 85 ? -14.092 -12.840 -5.632 1.00 29.34 85 PHE A C 1
ATOM 661 O O . PHE A 1 85 ? -14.424 -12.320 -4.568 1.00 29.34 85 PHE A O 1
ATOM 668 N N . LYS A 1 86 ? -14.992 -13.447 -6.417 1.00 29.11 86 LYS A N 1
ATOM 669 C CA . LYS A 1 86 ? -16.240 -13.969 -5.865 1.00 29.11 86 LYS A CA 1
ATOM 670 C C . LYS A 1 86 ? -15.816 -15.064 -4.897 1.00 29.11 86 LYS A C 1
ATOM 672 O O . LYS A 1 86 ? -15.482 -16.164 -5.331 1.00 29.11 86 LYS A O 1
ATOM 677 N N . GLY A 1 87 ? -15.771 -14.734 -3.608 1.00 28.14 87 GLY A N 1
ATOM 678 C CA . GLY A 1 87 ? -15.620 -15.722 -2.553 1.00 28.14 87 GLY A CA 1
ATOM 679 C C . GLY A 1 87 ? -16.624 -16.843 -2.794 1.00 28.14 87 GLY A C 1
ATOM 680 O O . GLY A 1 87 ? -17.828 -16.603 -2.905 1.00 28.14 87 GLY A O 1
ATOM 681 N N . ARG A 1 88 ? -16.120 -18.066 -2.945 1.00 31.36 88 ARG A N 1
ATOM 682 C CA . ARG A 1 88 ? -16.946 -19.259 -2.828 1.00 31.36 88 ARG A CA 1
ATOM 683 C C . ARG A 1 88 ? -17.242 -19.378 -1.339 1.00 31.36 88 ARG A C 1
ATOM 685 O O . ARG A 1 88 ? -16.331 -19.635 -0.559 1.00 31.36 88 ARG A O 1
ATOM 692 N N . SER A 1 89 ? -18.489 -19.125 -0.951 1.00 32.84 89 SER A N 1
ATOM 693 C CA . SER A 1 89 ? -19.007 -19.629 0.317 1.00 32.84 89 SER A CA 1
ATOM 694 C C . SER A 1 89 ? -18.818 -21.144 0.275 1.00 32.84 89 SER A C 1
ATOM 696 O O . SER A 1 89 ? -19.424 -21.828 -0.550 1.00 32.84 89 SER A O 1
ATOM 698 N N . ILE A 1 90 ? -17.885 -21.636 1.082 1.00 35.41 90 ILE A N 1
ATOM 699 C CA . ILE A 1 90 ? -17.911 -23.019 1.527 1.00 35.41 90 ILE A CA 1
ATOM 700 C C . ILE A 1 90 ? -18.894 -23.039 2.696 1.00 35.41 90 ILE A C 1
ATOM 702 O O . ILE A 1 90 ? -18.663 -22.408 3.727 1.00 35.41 90 ILE A O 1
ATOM 706 N N . GLY A 1 91 ? -20.067 -23.609 2.434 1.00 38.38 91 GLY A N 1
ATOM 707 C CA . GLY A 1 91 ? -20.867 -24.226 3.486 1.00 38.38 91 GLY A CA 1
ATOM 708 C C . GLY A 1 91 ? -20.274 -25.573 3.869 1.00 38.38 91 GLY A C 1
ATOM 709 O O . GLY A 1 91 ? -19.384 -26.055 3.127 1.00 38.38 91 GLY A O 1
#

Secondary structure (DSSP, 8-state):
----S-EEE---EETTEE--EEPSSSS--EE-SEEEPPTT--HHHHHHHHHHHHH----------------TTS--SS-------------